Protein AF-A0A075GTZ3-F1 (afdb_monomer)

Sequence (167 aa):
MRELGVEKAAFDEGEAGAVSHEVAVQMARGARYQSDSDVAISITGIAGPGGATAEKEVGRVHVAVVTGDYFLVRRMDFGGNDRLDNKRSFAAFALRLALEALDRVVEVEERASKATISEEEPSSIDTSEFDPSDEEWEGSMSWKGSKKTVAEEISKVDLASLTDWDE

Solvent-accessible surface area (backbone atoms only — not comparable to full-atom values): 9708 Å² total; per-residue (Å²): 88,82,89,31,65,38,60,72,61,54,45,68,56,76,93,37,28,75,56,28,62,65,39,12,44,36,38,6,48,22,47,18,67,76,64,74,43,70,62,21,73,25,77,26,56,28,41,39,95,59,82,53,52,101,88,43,50,45,25,30,34,18,33,11,32,30,42,82,48,34,38,38,30,39,56,49,75,67,45,101,59,53,40,67,56,30,49,52,50,51,52,54,49,44,55,53,51,43,52,52,51,50,53,54,49,52,57,47,53,62,49,48,79,74,44,93,78,84,90,79,90,71,77,74,80,76,64,86,84,58,66,88,84,55,53,66,52,72,51,72,45,62,80,79,77,80,72,76,49,72,67,65,57,53,75,71,49,64,65,76,79,73,56,88,87,74,135

InterPro domains:
  IPR008136 CinA, C-terminal [PF02464] (4-101)
  IPR036653 CinA-like, C-terminal [G3DSA:3.90.950.20] (1-105)
  IPR036653 CinA-like, C-terminal [SSF142433] (15-102)

pLDDT: mean 80.03, std 18.3, range [35.25, 98.44]

Nearest PDB structures (foldseek):
  6l19-assembly1_B  TM=9.362E-01  e=4.661E-06  Enterobacter asburiae
  5kol-assembly2_D  TM=8.360E-01  e=9.471E-07  Escherichia coli O157:H7
  5v01-assembly1_B  TM=9.256E-01  e=8.472E-06  Klebsiella pneumoniae subsp. pneumoniae MGH 78578
  5kvk-assembly1_A-2  TM=9.157E-01  e=1.540E-05  Klebsiella pneumoniae 700603
  5vu3-assembly2_B  TM=7.912E-01  e=2.245E-06  Enterobacter cloacae subsp. cloacae ATCC 13047

Secondary structure (DSSP, 8-state):
-TTTT--SHHHHSTT-TTSSHHHHHHHHHHHHHHHT-SEEEEEEE--SSS---SSS-TTEEEEEEEETTEEEEEEEE--S--HHHHHHHHHHHHHHHHHHHHHHHHHHHHHHTTS--------S---TTS-TT-SEEEEE---------HHHHHTTS-GGGG-----

Organism: NCBI:txid1457976

Mean predicted aligned error: 11.44 Å

Foldseek 3Di:
DPQQPQDPVCQVPDPPHCAFQSNQASNQNSVCVVVVDQKGKGKDAALDPDDADPVHHHLWMKMKMDGAQKIKIFIDRPPDDHSVVSVVVRVVVRVVRNVVRVVVVVVVVVVPVVDDDDDDDDADDPCVPDDRVDGMDMDTHDDDPPPPDPVNVVVPPPVVVVDPPDD

Structure (mmCIF, N/CA/C/O backbone):
data_AF-A0A075GTZ3-F1
#
_entry.id   AF-A0A075GTZ3-F1
#
loop_
_atom_site.group_PDB
_atom_site.id
_atom_site.type_symbol
_atom_site.label_atom_id
_atom_site.label_alt_id
_atom_site.label_comp_id
_atom_site.label_asym_id
_atom_site.label_entity_id
_atom_site.label_seq_id
_atom_site.pdbx_PDB_ins_code
_atom_site.Cartn_x
_atom_site.Cartn_y
_atom_site.Cartn_z
_atom_site.occupancy
_atom_site.B_iso_or_equiv
_atom_site.auth_seq_id
_atom_site.auth_comp_id
_atom_site.auth_asym_id
_atom_site.auth_atom_id
_atom_site.pdbx_PDB_model_num
ATOM 1 N N . MET A 1 1 ? 2.501 13.934 -0.585 1.00 56.47 1 MET A N 1
ATOM 2 C CA . MET A 1 1 ? 2.683 14.138 0.868 1.00 56.47 1 MET A CA 1
ATOM 3 C C . MET A 1 1 ? 1.463 14.789 1.500 1.00 56.47 1 MET A C 1
ATOM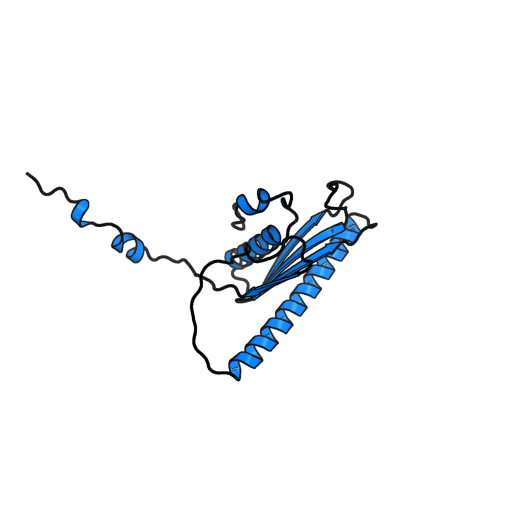 5 O O . MET A 1 1 ? 0.859 14.151 2.340 1.00 56.47 1 MET A O 1
ATOM 9 N N . ARG A 1 2 ? 1.041 15.989 1.067 1.00 70.00 2 ARG A N 1
ATOM 10 C CA . ARG A 1 2 ? -0.027 16.754 1.743 1.00 70.00 2 ARG A CA 1
ATOM 11 C C . ARG A 1 2 ? -1.433 16.133 1.686 1.00 70.00 2 ARG A C 1
ATOM 13 O O . ARG A 1 2 ? -2.132 16.191 2.685 1.00 70.00 2 ARG A O 1
ATOM 20 N N . GLU A 1 3 ? -1.815 15.520 0.562 1.00 86.81 3 GLU A N 1
ATOM 21 C CA . GLU A 1 3 ? -3.185 15.003 0.367 1.00 86.81 3 GLU A CA 1
ATOM 22 C C . GLU A 1 3 ? -3.544 13.846 1.312 1.00 86.81 3 GLU A C 1
ATOM 24 O O . GLU A 1 3 ? -4.630 13.825 1.879 1.00 86.81 3 GLU A O 1
ATOM 29 N N . LEU A 1 4 ? -2.618 12.900 1.505 1.00 90.38 4 LEU A N 1
ATOM 30 C CA . LEU A 1 4 ? -2.819 11.706 2.339 1.00 90.38 4 LEU A CA 1
ATOM 31 C C . LEU A 1 4 ? -2.050 11.771 3.669 1.00 90.38 4 LEU A C 1
ATOM 33 O O . LEU A 1 4 ? -1.981 10.781 4.380 1.00 90.38 4 LEU A O 1
ATOM 37 N N . GLY A 1 5 ? -1.430 12.907 3.998 1.00 88.25 5 GLY A N 1
ATOM 38 C CA . GLY A 1 5 ? -0.706 13.073 5.263 1.00 88.25 5 GLY A CA 1
ATOM 39 C C . GLY A 1 5 ? 0.505 12.152 5.454 1.00 88.25 5 GLY A C 1
ATOM 40 O O . GLY A 1 5 ? 0.874 11.898 6.592 1.00 88.25 5 GLY A O 1
ATOM 41 N N . VAL A 1 6 ? 1.116 11.656 4.370 1.00 90.75 6 VAL A N 1
ATOM 42 C CA . VAL A 1 6 ? 2.347 10.849 4.455 1.00 90.75 6 VAL A CA 1
ATOM 43 C C . VAL A 1 6 ? 3.490 11.746 4.916 1.00 90.75 6 VAL A C 1
ATOM 45 O O . VAL A 1 6 ? 3.762 12.778 4.281 1.00 90.75 6 VAL A O 1
ATOM 48 N N . GLU A 1 7 ? 4.136 11.353 6.006 1.00 88.88 7 GLU A N 1
ATOM 49 C CA . GLU A 1 7 ? 5.237 12.073 6.621 1.00 88.88 7 GLU A CA 1
ATOM 50 C C . GLU A 1 7 ? 6.459 12.074 5.708 1.00 88.88 7 GLU A C 1
ATOM 52 O O . GLU A 1 7 ? 6.701 11.153 4.930 1.00 88.88 7 GLU A O 1
ATOM 57 N N . LYS A 1 8 ? 7.245 13.149 5.775 1.00 86.88 8 LYS A N 1
ATOM 58 C CA . LYS A 1 8 ? 8.445 13.254 4.945 1.00 86.88 8 LYS A CA 1
ATOM 59 C C . LYS A 1 8 ? 9.511 12.233 5.369 1.00 86.88 8 LYS A C 1
ATOM 61 O O . LYS A 1 8 ? 10.189 11.694 4.501 1.00 86.88 8 LYS A O 1
ATOM 66 N N . ALA A 1 9 ? 9.601 11.952 6.671 1.00 85.56 9 ALA A N 1
ATOM 67 C CA . ALA A 1 9 ? 10.542 10.991 7.241 1.00 85.56 9 ALA A CA 1
ATOM 68 C C . ALA A 1 9 ? 10.404 9.593 6.613 1.00 85.56 9 ALA A C 1
ATOM 70 O O . ALA A 1 9 ? 11.419 8.990 6.285 1.00 85.56 9 ALA A O 1
ATOM 71 N N . ALA A 1 10 ? 9.176 9.179 6.276 1.00 83.44 10 ALA A N 1
ATOM 72 C CA . ALA A 1 10 ? 8.883 7.893 5.636 1.00 83.44 10 ALA A CA 1
ATOM 73 C C . ALA A 1 10 ? 9.580 7.667 4.279 1.00 83.44 10 ALA A C 1
ATOM 75 O O . ALA A 1 10 ? 9.631 6.553 3.762 1.00 83.44 10 ALA A O 1
ATOM 76 N N . PHE A 1 11 ? 10.077 8.737 3.649 1.00 83.56 11 PHE A N 1
ATOM 77 C CA . PHE A 1 11 ? 10.856 8.660 2.410 1.00 83.56 11 PHE A CA 1
ATOM 78 C C . PHE A 1 11 ? 12.369 8.726 2.650 1.00 83.56 11 PHE A C 1
ATOM 80 O O . PHE A 1 11 ? 13.130 8.320 1.769 1.00 83.56 11 PHE A O 1
ATOM 87 N N . ASP A 1 12 ? 12.781 9.281 3.792 1.00 73.25 12 ASP A N 1
ATOM 88 C CA . ASP A 1 12 ? 14.164 9.616 4.136 1.00 73.25 12 ASP A CA 1
ATOM 89 C C . ASP A 1 12 ? 14.839 8.494 4.959 1.00 73.25 12 ASP A C 1
ATOM 91 O O . ASP A 1 12 ? 16.070 8.417 4.996 1.00 73.25 12 ASP A O 1
ATOM 95 N N . GLU A 1 13 ? 14.065 7.598 5.580 1.00 58.47 13 GLU A N 1
ATOM 96 C CA . GLU A 1 13 ? 14.585 6.439 6.311 1.00 58.47 13 GLU A CA 1
ATOM 97 C C . GLU A 1 13 ? 15.160 5.379 5.348 1.00 58.47 13 GLU A C 1
ATOM 99 O O . GLU A 1 13 ? 14.443 4.643 4.675 1.00 58.47 13 GLU A O 1
ATOM 104 N N . GLY A 1 14 ? 16.496 5.360 5.245 1.00 54.09 14 GLY A N 1
ATOM 105 C CA . GLY A 1 14 ? 17.327 4.258 4.735 1.00 54.09 14 GLY A CA 1
ATOM 106 C C . GLY A 1 14 ? 16.871 3.600 3.431 1.00 54.09 14 GLY A C 1
ATOM 107 O O . GLY A 1 14 ? 16.253 2.550 3.474 1.00 54.09 14 GLY A O 1
ATOM 108 N N . GLU A 1 15 ? 17.194 4.183 2.271 1.00 55.88 15 GLU A N 1
ATOM 109 C CA . GLU A 1 15 ? 16.969 3.634 0.908 1.00 55.88 15 GLU A CA 1
ATOM 110 C C . GLU A 1 15 ? 15.531 3.153 0.565 1.00 55.88 15 GLU A C 1
ATOM 112 O O . GLU A 1 15 ? 15.233 2.829 -0.591 1.00 55.88 15 GLU A O 1
ATOM 117 N N . ALA A 1 16 ? 14.580 3.185 1.507 1.00 67.81 16 ALA A N 1
ATOM 118 C CA . ALA A 1 16 ? 13.219 2.674 1.382 1.00 67.81 16 ALA A CA 1
ATOM 119 C C . ALA A 1 16 ? 12.378 3.528 0.420 1.00 67.81 16 ALA A C 1
ATOM 121 O O . ALA A 1 16 ? 11.639 2.991 -0.413 1.00 67.81 16 ALA A O 1
ATOM 122 N N . GLY A 1 17 ? 12.577 4.847 0.415 1.00 83.88 17 GLY A N 1
ATOM 123 C CA . GLY A 1 17 ? 11.962 5.758 -0.550 1.00 83.88 17 GLY A CA 1
ATOM 124 C C . GLY A 1 17 ? 10.443 5.572 -0.681 1.00 83.88 17 GLY A C 1
ATOM 125 O O . GLY A 1 17 ? 9.766 5.090 0.215 1.00 83.88 17 GLY A O 1
ATOM 126 N N . ALA A 1 18 ? 9.875 5.935 -1.833 1.00 89.12 18 ALA A N 1
ATOM 127 C CA . ALA A 1 18 ? 8.420 5.882 -2.021 1.00 89.12 18 ALA A CA 1
ATOM 128 C C . ALA A 1 18 ? 7.827 4.460 -2.093 1.00 89.12 18 ALA A C 1
ATOM 130 O O . ALA A 1 18 ? 6.607 4.315 -2.041 1.00 89.12 18 ALA A O 1
ATOM 131 N N . VAL A 1 19 ? 8.655 3.427 -2.276 1.00 92.94 19 VAL A N 1
ATOM 132 C CA . VAL A 1 19 ? 8.233 2.032 -2.483 1.00 92.94 19 VAL A CA 1
ATOM 133 C C . VAL A 1 19 ? 8.668 1.224 -1.263 1.00 92.94 19 VAL A C 1
ATOM 135 O O . VAL A 1 19 ? 9.716 0.578 -1.287 1.00 92.94 19 VAL A O 1
ATOM 138 N N . SER A 1 20 ? 7.875 1.344 -0.197 1.00 93.00 20 SER A N 1
ATOM 139 C CA . SER A 1 20 ? 8.107 0.755 1.124 1.00 93.00 20 SER A CA 1
ATOM 140 C C . SER A 1 20 ? 6.780 0.441 1.827 1.00 93.00 20 SER A C 1
ATOM 142 O O . SER A 1 20 ? 5.725 0.969 1.449 1.00 93.00 20 SER A O 1
ATOM 144 N N . HIS A 1 21 ? 6.823 -0.411 2.857 1.00 93.75 21 HIS A N 1
ATOM 145 C CA . HIS A 1 21 ? 5.651 -0.709 3.685 1.00 93.75 21 HIS A CA 1
ATOM 146 C C . HIS A 1 21 ? 5.159 0.527 4.435 1.00 93.75 21 HIS A C 1
ATOM 148 O O . HIS A 1 21 ? 3.962 0.797 4.428 1.00 93.75 21 HIS A O 1
ATOM 154 N N . GLU A 1 22 ? 6.070 1.314 5.008 1.00 92.19 22 GLU A N 1
ATOM 155 C CA . GLU A 1 22 ? 5.735 2.515 5.776 1.00 92.19 22 GLU A CA 1
ATOM 156 C C . GLU A 1 22 ? 4.927 3.519 4.941 1.00 92.19 22 GLU A C 1
ATOM 158 O O . GLU A 1 22 ? 3.835 3.943 5.335 1.00 92.19 22 GLU A O 1
ATOM 163 N N . VAL A 1 23 ? 5.403 3.832 3.731 1.00 93.75 23 VAL A N 1
ATOM 164 C CA . VAL A 1 23 ? 4.695 4.734 2.816 1.00 93.75 23 VAL A CA 1
ATOM 165 C C . VAL A 1 23 ? 3.337 4.151 2.430 1.00 93.75 23 VAL A C 1
ATOM 167 O O . VAL A 1 23 ? 2.345 4.884 2.409 1.00 93.75 23 VAL A O 1
ATOM 170 N N . ALA A 1 24 ? 3.251 2.843 2.162 1.00 95.75 24 ALA A N 1
ATOM 171 C CA . ALA A 1 24 ? 1.984 2.193 1.840 1.00 95.75 24 ALA A CA 1
ATOM 172 C C . ALA A 1 24 ? 0.970 2.329 2.993 1.00 95.75 24 ALA A C 1
ATOM 174 O O . ALA A 1 24 ? -0.166 2.761 2.764 1.00 95.75 24 ALA A O 1
ATOM 175 N N . VAL A 1 25 ? 1.371 2.034 4.231 1.00 94.81 25 VAL A N 1
ATOM 176 C CA . VAL A 1 25 ? 0.500 2.124 5.414 1.00 94.81 25 VAL A CA 1
ATOM 177 C C . VAL A 1 25 ? 0.026 3.560 5.636 1.00 94.81 25 VAL A C 1
ATOM 179 O O . VAL A 1 25 ? -1.177 3.794 5.774 1.00 94.81 25 VAL A O 1
ATOM 182 N N . GLN A 1 26 ? 0.932 4.541 5.584 1.00 93.81 26 GLN A N 1
ATOM 183 C CA . GLN A 1 26 ? 0.569 5.951 5.746 1.00 93.81 26 GLN A CA 1
ATOM 184 C C . GLN A 1 26 ? -0.373 6.436 4.632 1.00 93.81 26 GLN A C 1
ATOM 186 O O . GLN A 1 26 ? -1.335 7.155 4.910 1.00 93.81 26 GLN A O 1
ATOM 191 N N . MET A 1 27 ? -0.167 5.998 3.383 1.00 95.69 27 MET A N 1
ATOM 192 C CA . MET A 1 27 ? -1.081 6.295 2.273 1.00 95.69 27 MET A CA 1
ATOM 193 C C . MET A 1 27 ? -2.480 5.711 2.500 1.00 95.69 27 MET A C 1
ATOM 195 O O . MET A 1 27 ? -3.466 6.415 2.282 1.00 95.69 27 MET A O 1
ATOM 199 N N . ALA A 1 28 ? -2.581 4.446 2.925 1.00 96.25 28 ALA A N 1
ATOM 200 C CA . ALA A 1 28 ? -3.867 3.789 3.168 1.00 96.25 28 ALA A CA 1
ATOM 201 C C . ALA A 1 28 ? -4.611 4.451 4.335 1.00 96.25 28 ALA A C 1
ATOM 203 O O . ALA A 1 28 ? -5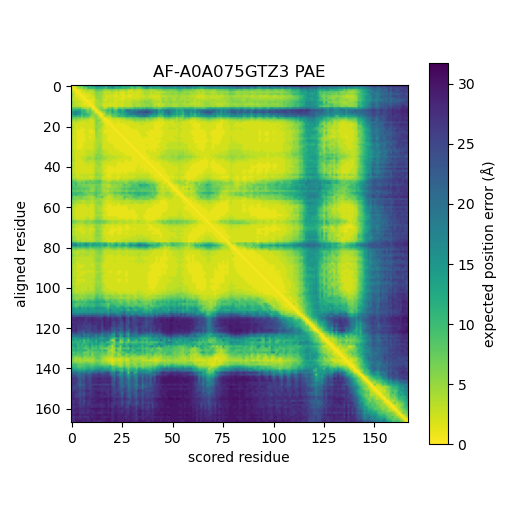.793 4.772 4.215 1.00 96.25 28 ALA A O 1
ATOM 204 N N . ARG A 1 29 ? -3.898 4.759 5.424 1.00 93.62 29 ARG A N 1
ATOM 205 C CA . ARG A 1 29 ? -4.431 5.509 6.568 1.00 93.62 29 ARG A CA 1
ATOM 206 C C . ARG A 1 29 ? -4.973 6.874 6.147 1.00 93.62 29 ARG A C 1
ATOM 208 O O . ARG A 1 29 ? -6.101 7.222 6.493 1.00 93.62 29 ARG A O 1
ATOM 215 N N . GLY A 1 30 ? -4.185 7.638 5.393 1.00 93.88 30 GLY A N 1
ATOM 216 C CA . GLY A 1 30 ? -4.590 8.943 4.881 1.00 93.88 30 GLY A CA 1
ATOM 217 C C . GLY A 1 30 ? -5.815 8.865 3.980 1.00 93.88 30 GLY A C 1
ATOM 218 O O . GLY A 1 30 ? -6.733 9.671 4.112 1.00 93.88 30 GLY A O 1
ATOM 219 N N . ALA A 1 31 ? -5.861 7.863 3.099 1.00 95.56 31 ALA A N 1
ATOM 220 C CA . ALA A 1 31 ? -6.995 7.643 2.209 1.00 95.56 31 ALA A CA 1
ATOM 221 C C . ALA A 1 31 ? -8.266 7.308 2.995 1.00 95.56 31 ALA A C 1
ATOM 223 O O . ALA A 1 31 ? -9.319 7.876 2.706 1.00 95.56 31 ALA A O 1
ATOM 224 N N . ARG A 1 32 ? -8.165 6.457 4.025 1.00 93.81 32 ARG A N 1
ATOM 225 C CA . ARG A 1 32 ? -9.283 6.142 4.922 1.00 93.81 32 ARG A CA 1
ATOM 226 C C . ARG A 1 32 ? -9.819 7.399 5.598 1.00 93.81 32 ARG A C 1
ATOM 228 O O . ARG A 1 32 ? -11.001 7.694 5.485 1.00 93.81 32 ARG A O 1
ATOM 235 N N . TYR A 1 33 ? -8.930 8.174 6.219 1.00 91.00 33 TYR A N 1
ATOM 236 C CA . TYR A 1 33 ? -9.298 9.389 6.947 1.00 91.00 33 TYR A CA 1
ATOM 237 C C . TYR A 1 33 ? -9.957 10.449 6.051 1.00 91.00 33 TYR A C 1
ATOM 239 O O . TYR A 1 33 ? -10.944 11.059 6.442 1.00 91.00 33 TYR A O 1
ATOM 247 N N . GLN A 1 34 ? -9.433 10.664 4.841 1.00 92.31 34 GLN A N 1
ATOM 248 C CA . GLN A 1 34 ? -9.949 11.691 3.928 1.00 92.31 34 GLN A CA 1
ATOM 249 C C . GLN A 1 34 ? -11.262 11.297 3.243 1.00 92.31 34 GLN A C 1
ATOM 251 O O . GLN A 1 34 ? -12.014 12.171 2.815 1.00 92.31 34 GLN A O 1
ATOM 256 N N . SER A 1 35 ? -11.515 9.995 3.089 1.00 93.94 35 SER A N 1
ATOM 257 C CA . SER A 1 35 ? -12.710 9.479 2.412 1.00 93.94 35 SER A CA 1
ATOM 258 C C . SER A 1 35 ? -13.826 9.046 3.359 1.00 93.94 35 SER A C 1
ATOM 260 O O . SER A 1 35 ? -14.915 8.764 2.872 1.00 93.94 35 SER A O 1
ATOM 262 N N . ASP A 1 36 ? -13.559 8.972 4.668 1.00 91.00 36 ASP A N 1
ATOM 263 C CA . ASP A 1 36 ? -14.468 8.415 5.682 1.00 91.00 36 ASP A CA 1
ATOM 264 C C . ASP A 1 36 ? -14.955 6.994 5.328 1.00 91.00 36 ASP A C 1
ATOM 266 O O . ASP A 1 36 ? -16.094 6.613 5.577 1.00 91.00 36 ASP A O 1
ATOM 270 N N . SER A 1 37 ? -14.089 6.215 4.669 1.00 94.25 37 SER A N 1
ATOM 271 C CA . SER A 1 37 ? -14.390 4.835 4.275 1.00 94.25 37 SER A CA 1
ATOM 272 C C . SER A 1 37 ? -14.058 3.858 5.399 1.00 94.25 37 SER A C 1
ATOM 274 O O . SER A 1 37 ? -13.091 4.050 6.135 1.00 94.25 37 SER A O 1
ATOM 276 N N . ASP A 1 38 ? -14.784 2.744 5.480 1.00 93.81 38 ASP A N 1
ATOM 277 C CA . ASP A 1 38 ? -14.467 1.676 6.436 1.00 93.81 38 ASP A CA 1
ATOM 278 C C . ASP A 1 38 ? -13.135 0.994 6.107 1.00 93.81 38 ASP A C 1
ATOM 280 O O . ASP A 1 38 ? -12.331 0.725 7.005 1.00 93.81 38 ASP A O 1
ATOM 284 N N . VAL A 1 39 ? -12.885 0.796 4.808 1.00 95.88 39 VAL A N 1
ATOM 285 C CA . VAL A 1 39 ? -11.710 0.123 4.247 1.00 95.88 39 VAL A CA 1
ATOM 286 C C . VAL A 1 39 ? -10.994 1.052 3.274 1.00 95.88 39 VAL A C 1
ATOM 288 O O . VAL A 1 39 ? -11.619 1.648 2.396 1.00 95.88 39 VAL A O 1
ATOM 291 N N . ALA A 1 40 ? -9.669 1.123 3.372 1.00 97.62 40 ALA A N 1
ATOM 292 C CA . ALA A 1 40 ? -8.824 1.808 2.402 1.00 97.62 40 ALA A CA 1
ATOM 293 C C . ALA A 1 40 ? -7.671 0.917 1.949 1.00 97.62 40 ALA A C 1
ATOM 295 O O . ALA A 1 40 ? -7.064 0.208 2.748 1.00 97.62 40 ALA A O 1
ATOM 296 N N . ILE A 1 41 ? -7.353 0.997 0.658 1.00 98.25 41 ILE A N 1
ATOM 297 C CA . ILE A 1 41 ? -6.271 0.246 0.024 1.00 98.25 41 ILE A CA 1
ATOM 298 C C . ILE A 1 41 ? -5.290 1.246 -0.581 1.00 98.25 41 ILE A C 1
ATOM 300 O O . ILE A 1 41 ? -5.697 2.180 -1.277 1.00 98.25 41 ILE A O 1
ATOM 304 N N . SER A 1 42 ? -3.998 1.034 -0.366 1.00 98.00 42 SER A N 1
ATOM 305 C CA . SER A 1 42 ? -2.932 1.758 -1.052 1.00 98.00 42 SER A CA 1
ATOM 306 C C . SER A 1 42 ? -2.029 0.794 -1.813 1.00 98.00 42 SER A C 1
ATOM 308 O O . SER A 1 42 ? -1.890 -0.377 -1.464 1.00 98.00 42 SER A O 1
ATOM 310 N N . ILE A 1 43 ? -1.423 1.300 -2.885 1.00 98.00 43 ILE A N 1
ATOM 311 C CA . ILE A 1 43 ? -0.472 0.559 -3.710 1.00 98.00 43 ILE A CA 1
ATOM 312 C C . ILE A 1 43 ? 0.685 1.501 -4.030 1.00 98.00 43 ILE A C 1
ATOM 314 O O . ILE A 1 43 ? 0.470 2.561 -4.625 1.00 98.00 43 ILE A O 1
ATOM 318 N N . THR A 1 44 ? 1.907 1.100 -3.694 1.00 95.62 44 THR A N 1
ATOM 319 C CA . THR A 1 44 ? 3.134 1.757 -4.155 1.00 95.62 44 THR A CA 1
ATOM 320 C C . THR A 1 44 ? 4.091 0.724 -4.740 1.00 95.62 44 THR A C 1
ATOM 322 O O . THR A 1 44 ? 4.352 -0.309 -4.135 1.00 95.62 44 THR A O 1
ATOM 325 N N . GLY A 1 45 ? 4.580 0.944 -5.960 1.00 94.38 45 GLY A N 1
ATOM 326 C CA . GLY A 1 45 ? 5.363 -0.066 -6.671 1.00 94.38 45 GLY A CA 1
ATOM 327 C C . GLY A 1 45 ? 5.946 0.404 -7.998 1.00 94.38 45 GLY A C 1
ATOM 328 O O . GLY A 1 45 ? 5.557 1.435 -8.552 1.00 94.38 45 GLY A O 1
ATOM 329 N N . ILE A 1 46 ? 6.873 -0.389 -8.533 1.00 94.94 46 ILE A N 1
ATOM 330 C CA . ILE A 1 46 ? 7.621 -0.118 -9.764 1.00 94.94 46 ILE A CA 1
ATOM 331 C C . ILE A 1 46 ? 7.034 -0.973 -10.889 1.00 94.94 46 ILE A C 1
ATOM 333 O O . ILE A 1 46 ? 7.468 -2.091 -11.139 1.00 94.94 46 ILE A O 1
ATOM 337 N N . ALA A 1 47 ? 6.046 -0.448 -11.616 1.00 93.81 47 ALA A N 1
ATOM 338 C CA . ALA A 1 47 ? 5.417 -1.202 -12.708 1.00 93.81 47 ALA A CA 1
ATOM 339 C C . ALA A 1 47 ? 6.316 -1.373 -13.955 1.00 93.81 47 ALA A C 1
ATOM 341 O O . ALA A 1 47 ? 6.032 -2.227 -14.789 1.00 93.81 47 ALA A O 1
ATOM 342 N N . GLY A 1 48 ? 7.376 -0.571 -14.115 1.00 91.44 48 GLY A N 1
ATOM 343 C CA . GLY A 1 48 ? 8.277 -0.622 -15.274 1.00 91.44 48 GLY A CA 1
ATOM 344 C C . GLY A 1 48 ? 7.846 0.236 -16.478 1.00 91.44 48 GLY A C 1
ATOM 345 O O . GLY A 1 48 ? 6.857 0.977 -16.401 1.00 91.44 48 GLY A O 1
ATOM 346 N N . PRO A 1 49 ? 8.593 0.188 -17.601 1.00 87.81 49 PRO A N 1
ATOM 347 C CA . PRO A 1 49 ? 9.808 -0.615 -17.803 1.00 87.81 49 PRO A CA 1
ATOM 348 C C . PRO A 1 49 ? 11.069 -0.037 -17.128 1.00 87.81 49 PRO A C 1
ATOM 350 O O . PRO A 1 49 ? 12.080 -0.720 -17.059 1.00 87.81 49 PRO A O 1
ATOM 353 N N . GLY A 1 50 ? 11.025 1.205 -16.633 1.00 85.75 50 GLY A N 1
ATOM 354 C CA . GLY A 1 50 ? 12.107 1.826 -15.857 1.00 85.75 50 GLY A CA 1
ATOM 355 C C . GLY A 1 50 ? 11.744 2.026 -14.383 1.00 85.75 50 GLY A C 1
ATOM 356 O O . GLY A 1 50 ? 10.640 1.684 -13.959 1.00 85.75 50 GLY A O 1
ATOM 357 N N . GLY A 1 51 ? 12.659 2.633 -13.624 1.00 82.38 51 GLY A N 1
ATOM 358 C CA . GLY A 1 51 ? 12.458 2.962 -12.207 1.00 82.38 51 GLY A CA 1
ATOM 359 C C . GLY A 1 51 ? 12.950 1.902 -11.222 1.00 82.38 51 GLY A C 1
ATOM 360 O O . GLY A 1 51 ? 12.786 2.101 -10.025 1.00 82.38 51 GLY A O 1
ATOM 361 N N . ALA A 1 52 ? 13.553 0.814 -11.710 1.00 83.62 52 ALA A N 1
ATOM 362 C CA . ALA A 1 52 ? 14.252 -0.138 -10.857 1.00 83.62 52 ALA A CA 1
ATOM 363 C C . ALA A 1 52 ? 15.528 0.471 -10.257 1.00 83.62 52 ALA A C 1
ATOM 365 O O . ALA A 1 52 ? 16.200 1.288 -10.893 1.00 83.62 52 ALA A O 1
ATOM 366 N N . THR A 1 53 ? 15.870 0.031 -9.053 1.00 84.44 53 THR A N 1
ATOM 367 C CA . THR A 1 53 ? 17.152 0.276 -8.386 1.00 84.44 53 THR A CA 1
ATOM 368 C C . THR A 1 53 ? 17.878 -1.054 -8.182 1.00 84.44 53 THR A C 1
ATOM 370 O O . THR A 1 53 ? 17.318 -2.112 -8.459 1.00 84.44 53 THR A O 1
ATOM 373 N N . ALA A 1 54 ? 19.122 -1.014 -7.691 1.00 80.50 54 ALA A N 1
ATOM 374 C CA . ALA A 1 54 ? 19.852 -2.234 -7.332 1.00 80.50 54 ALA A CA 1
ATOM 375 C C . ALA A 1 54 ? 19.103 -3.080 -6.287 1.00 80.50 54 ALA A C 1
ATOM 377 O O . ALA A 1 54 ? 19.227 -4.298 -6.278 1.00 80.50 54 ALA A O 1
ATOM 378 N N . GLU A 1 55 ? 18.302 -2.430 -5.442 1.00 81.00 55 GLU A N 1
ATOM 379 C CA . GLU A 1 55 ? 17.554 -3.087 -4.374 1.00 81.00 55 GLU A CA 1
ATOM 380 C C . GLU A 1 55 ? 16.102 -3.404 -4.748 1.00 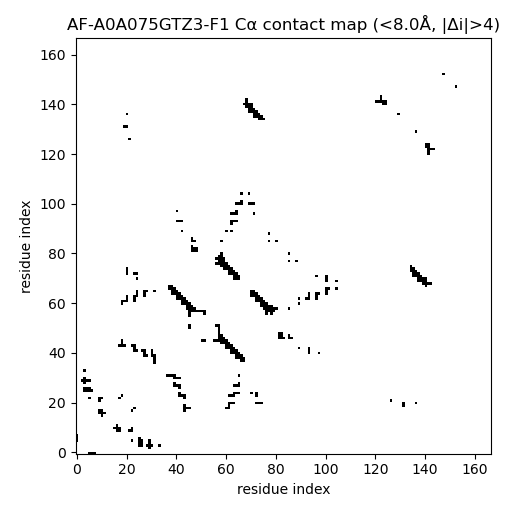81.00 55 GLU A C 1
ATOM 382 O O . GLU A 1 55 ? 15.505 -4.293 -4.143 1.00 81.00 55 GLU A O 1
ATOM 387 N N . LYS A 1 56 ? 15.503 -2.682 -5.710 1.00 85.06 56 LYS A N 1
ATOM 388 C CA . LYS A 1 56 ? 14.071 -2.763 -6.054 1.00 85.06 56 LYS A CA 1
ATOM 389 C C . LYS A 1 56 ? 13.874 -2.942 -7.546 1.00 85.06 56 LYS A C 1
ATOM 391 O O . LYS A 1 56 ? 14.039 -2.007 -8.326 1.00 85.06 56 LYS A O 1
ATOM 396 N N . GLU A 1 57 ? 13.464 -4.135 -7.937 1.00 90.06 57 GLU A N 1
ATOM 397 C CA . GLU A 1 57 ? 13.293 -4.485 -9.341 1.00 90.06 57 GLU A CA 1
ATOM 398 C C . GLU A 1 57 ? 11.947 -4.009 -9.914 1.00 90.06 57 GLU A C 1
ATOM 400 O O . GLU A 1 57 ? 10.995 -3.682 -9.197 1.00 90.06 57 GLU A O 1
ATOM 405 N N . VAL A 1 58 ? 11.849 -3.991 -11.248 1.00 93.31 58 VAL A N 1
ATOM 406 C CA . VAL A 1 58 ? 10.556 -3.840 -11.925 1.00 93.31 58 VAL A CA 1
ATOM 407 C C . VAL A 1 58 ? 9.658 -5.018 -11.542 1.00 93.31 58 VAL A C 1
ATOM 409 O O . VAL A 1 58 ? 10.046 -6.175 -11.667 1.00 93.31 58 VAL A O 1
ATOM 412 N N . GLY A 1 59 ? 8.435 -4.713 -11.119 1.00 93.94 59 GLY A N 1
ATOM 413 C CA . GLY A 1 59 ? 7.475 -5.683 -10.603 1.00 93.94 59 GLY A CA 1
ATOM 414 C C . GLY A 1 59 ? 7.367 -5.686 -9.078 1.00 93.94 59 GLY A C 1
ATOM 415 O O . GLY A 1 59 ? 6.452 -6.333 -8.572 1.00 93.94 59 GLY A O 1
ATOM 416 N N . ARG A 1 60 ? 8.221 -4.946 -8.353 1.00 95.12 60 ARG A N 1
ATOM 417 C CA . ARG A 1 60 ? 8.070 -4.751 -6.904 1.00 95.12 60 ARG A CA 1
ATOM 418 C C . ARG A 1 60 ? 6.856 -3.897 -6.576 1.00 95.12 60 ARG A C 1
ATOM 420 O O . ARG A 1 60 ? 6.685 -2.814 -7.144 1.00 95.12 60 ARG A O 1
ATOM 427 N N . VAL A 1 61 ? 6.059 -4.338 -5.610 1.00 96.56 61 VAL A N 1
ATOM 428 C CA . VAL A 1 61 ? 4.918 -3.594 -5.077 1.00 96.56 61 VAL A CA 1
ATOM 429 C C . VAL A 1 61 ? 4.753 -3.826 -3.579 1.00 96.56 61 VAL A C 1
ATOM 431 O O . VAL A 1 61 ? 4.940 -4.935 -3.093 1.00 96.56 61 VAL A O 1
ATOM 434 N N . HIS A 1 62 ? 4.366 -2.774 -2.866 1.00 97.38 62 HIS A N 1
ATOM 435 C CA . HIS A 1 62 ? 3.850 -2.815 -1.506 1.00 97.38 62 HIS A CA 1
ATOM 436 C C . HIS A 1 62 ? 2.378 -2.411 -1.553 1.00 97.38 62 HIS A C 1
ATOM 438 O O . HIS A 1 62 ? 2.019 -1.389 -2.151 1.00 97.38 62 HIS A O 1
ATOM 444 N N . VAL A 1 63 ? 1.524 -3.224 -0.945 1.00 98.44 63 VAL A N 1
ATOM 445 C CA . VAL A 1 63 ? 0.093 -2.953 -0.813 1.00 98.44 63 VAL A CA 1
ATOM 446 C C . VAL A 1 63 ? -0.236 -2.916 0.662 1.00 98.44 63 VAL A C 1
ATOM 448 O O . VAL A 1 63 ? 0.082 -3.874 1.357 1.00 98.44 63 VAL A O 1
ATOM 451 N N . ALA A 1 64 ? -0.897 -1.853 1.115 1.00 98.00 64 ALA A N 1
ATOM 452 C CA . ALA A 1 64 ? -1.466 -1.788 2.455 1.00 98.00 64 ALA A CA 1
ATOM 453 C C . ALA A 1 64 ? -2.992 -1.725 2.397 1.00 98.00 64 ALA A C 1
ATOM 455 O O . ALA A 1 64 ? -3.570 -1.065 1.530 1.00 98.00 64 ALA A O 1
ATOM 456 N N . VAL A 1 65 ? -3.629 -2.385 3.353 1.00 98.12 65 VAL A N 1
ATOM 457 C CA . VAL A 1 65 ? -5.061 -2.332 3.620 1.00 98.12 65 VAL A CA 1
ATOM 458 C C . VAL A 1 65 ? -5.241 -1.875 5.056 1.00 98.12 65 VAL A C 1
ATOM 460 O O . VAL A 1 65 ? -4.612 -2.417 5.960 1.00 98.12 65 VAL A O 1
ATOM 463 N N . VAL A 1 66 ? -6.099 -0.882 5.258 1.00 96.44 66 VAL A N 1
ATOM 464 C CA . VAL A 1 66 ? -6.514 -0.409 6.582 1.00 96.44 66 VAL A CA 1
ATOM 465 C C . VAL A 1 66 ? -8.021 -0.584 6.682 1.00 96.44 66 VAL A C 1
ATOM 467 O O . VAL A 1 66 ? -8.750 -0.093 5.819 1.00 96.44 66 VAL A O 1
ATOM 470 N N . THR A 1 67 ? -8.481 -1.280 7.717 1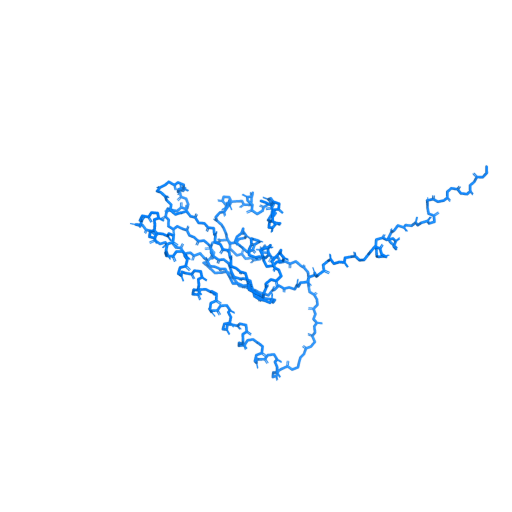.00 94.12 67 THR A N 1
ATOM 471 C CA . THR A 1 67 ? -9.898 -1.548 7.983 1.00 94.12 67 THR A CA 1
ATOM 472 C C . THR A 1 67 ? -10.159 -1.489 9.483 1.00 94.12 67 THR A C 1
ATOM 474 O O . THR A 1 67 ? -9.508 -2.190 10.252 1.00 94.12 67 THR A O 1
ATOM 477 N N . GLY A 1 68 ? -11.087 -0.628 9.908 1.00 87.44 68 GLY A N 1
ATOM 478 C CA . GLY A 1 68 ? -11.293 -0.341 11.332 1.00 87.44 68 GLY A CA 1
ATOM 479 C C . GLY A 1 68 ? -9.977 0.022 12.029 1.00 87.44 68 GLY A C 1
ATOM 480 O O . GLY A 1 68 ? -9.226 0.872 11.543 1.00 87.44 68 GLY A O 1
ATOM 481 N N . ASP A 1 69 ? -9.687 -0.677 13.122 1.00 87.50 69 ASP A N 1
ATOM 482 C CA . ASP A 1 69 ? -8.472 -0.529 13.926 1.00 87.50 69 ASP A CA 1
ATOM 483 C C . ASP A 1 69 ? -7.395 -1.532 13.510 1.00 87.50 69 ASP A C 1
ATOM 485 O O . ASP A 1 69 ? -6.552 -1.891 14.317 1.00 87.50 69 ASP A O 1
ATOM 489 N N . TYR A 1 70 ? -7.420 -2.047 12.284 1.00 91.81 70 TYR A N 1
ATOM 490 C CA . TYR A 1 70 ? -6.476 -3.051 11.805 1.00 91.81 70 TYR A CA 1
ATOM 491 C C . TYR A 1 70 ? -5.816 -2.610 10.505 1.00 91.81 70 TYR A C 1
ATOM 493 O O . TYR A 1 70 ? -6.425 -1.948 9.655 1.00 91.81 70 TYR A O 1
ATOM 501 N N . PHE A 1 71 ? -4.561 -3.011 10.333 1.00 95.31 71 PHE A N 1
ATOM 502 C CA . PHE A 1 71 ? -3.862 -2.880 9.072 1.00 95.31 71 PHE A CA 1
ATOM 503 C C . PHE A 1 71 ? -3.077 -4.129 8.717 1.00 95.31 71 PHE A C 1
ATOM 505 O O . PHE A 1 71 ? -2.563 -4.844 9.575 1.00 95.31 71 PHE A O 1
ATOM 512 N N . LEU A 1 72 ? -2.948 -4.326 7.412 1.00 96.19 72 LEU A N 1
ATOM 513 C CA . LEU A 1 72 ? -2.179 -5.393 6.805 1.00 96.19 72 LEU A CA 1
ATOM 514 C C . LEU A 1 72 ? -1.452 -4.827 5.596 1.00 96.19 72 LEU A C 1
ATOM 516 O O . LEU A 1 72 ? -2.073 -4.244 4.706 1.00 96.19 72 LEU A O 1
ATOM 520 N N . VAL A 1 73 ? -0.140 -4.992 5.547 1.00 97.12 73 VAL A N 1
ATOM 521 C CA . VAL A 1 73 ? 0.686 -4.556 4.427 1.00 97.12 73 VAL A CA 1
ATOM 522 C C . VAL A 1 73 ? 1.602 -5.683 3.995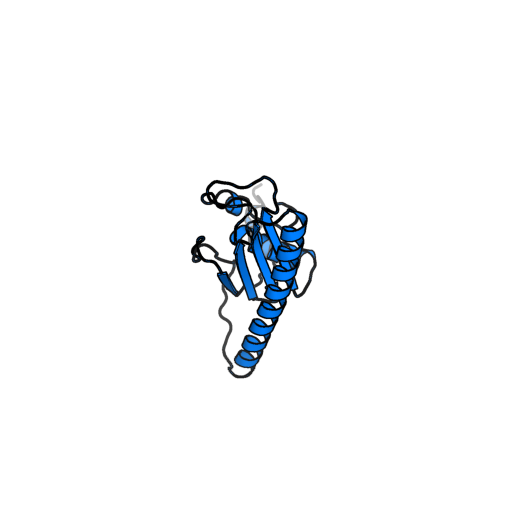 1.00 97.12 73 VAL A C 1
ATOM 524 O O . VAL A 1 73 ? 2.210 -6.352 4.822 1.00 97.12 73 VAL A O 1
ATOM 527 N N . ARG A 1 74 ? 1.715 -5.889 2.683 1.00 97.44 74 ARG A N 1
ATOM 528 C CA . ARG A 1 74 ? 2.630 -6.874 2.108 1.00 97.44 74 ARG A CA 1
ATOM 529 C C . ARG A 1 74 ? 3.417 -6.334 0.932 1.00 97.44 74 ARG A C 1
ATOM 531 O O . ARG A 1 74 ? 2.886 -5.591 0.101 1.00 97.44 74 ARG A O 1
ATOM 538 N N . ARG A 1 75 ? 4.654 -6.809 0.824 1.00 95.81 75 ARG A N 1
ATOM 539 C CA . ARG A 1 75 ? 5.509 -6.706 -0.357 1.00 95.81 75 ARG A CA 1
ATOM 540 C C . ARG A 1 75 ? 5.322 -7.932 -1.248 1.00 95.81 75 ARG A C 1
ATOM 542 O O . ARG A 1 75 ? 5.234 -9.054 -0.762 1.00 95.81 75 ARG A O 1
ATOM 549 N N . MET A 1 76 ? 5.326 -7.726 -2.561 1.00 94.88 76 MET A N 1
ATOM 550 C CA . MET A 1 76 ? 5.434 -8.799 -3.549 1.00 94.88 76 MET A CA 1
ATOM 551 C C . MET A 1 76 ? 6.278 -8.349 -4.744 1.00 94.88 76 MET A C 1
ATOM 553 O O . MET A 1 76 ? 6.205 -7.193 -5.163 1.00 94.88 76 MET A O 1
ATOM 557 N N . ASP A 1 77 ? 7.047 -9.279 -5.309 1.00 94.19 77 ASP A N 1
ATOM 558 C CA . ASP A 1 77 ? 7.862 -9.069 -6.503 1.00 94.19 77 ASP A CA 1
ATOM 559 C C . ASP A 1 77 ? 7.313 -9.922 -7.652 1.00 94.19 77 ASP A C 1
ATOM 561 O O . ASP A 1 77 ? 7.420 -11.146 -7.645 1.00 94.19 77 ASP A O 1
ATOM 565 N N . PHE A 1 78 ? 6.684 -9.280 -8.640 1.00 90.69 78 PHE A N 1
ATOM 566 C CA . PHE A 1 78 ? 6.063 -9.995 -9.760 1.00 90.69 78 PHE A CA 1
ATOM 567 C C . PHE A 1 78 ? 7.048 -10.385 -10.865 1.00 90.69 78 PHE A C 1
ATOM 569 O O . PHE A 1 78 ? 6.801 -11.389 -11.526 1.00 90.69 78 PHE A O 1
ATOM 576 N N . GLY A 1 79 ? 8.144 -9.627 -11.034 1.00 81.69 79 GLY A N 1
ATOM 577 C CA . GLY A 1 79 ? 9.227 -9.867 -12.001 1.00 81.69 79 GLY A CA 1
ATOM 578 C C . GLY A 1 79 ? 8.781 -10.007 -13.467 1.00 81.69 79 GLY A C 1
ATOM 579 O O . GLY A 1 79 ? 7.612 -10.208 -13.762 1.00 81.69 79 GLY A O 1
ATOM 580 N N . GLY A 1 80 ? 9.711 -9.883 -14.421 1.00 74.81 80 GLY A N 1
ATOM 581 C CA . GLY A 1 80 ? 9.580 -10.400 -15.803 1.00 74.81 80 GLY A CA 1
ATOM 582 C C . GLY A 1 80 ? 8.399 -9.946 -16.690 1.00 74.81 80 GLY A C 1
ATOM 583 O O . GLY A 1 80 ? 8.342 -10.348 -17.850 1.00 74.81 80 GLY A O 1
ATOM 584 N N . ASN A 1 81 ? 7.482 -9.123 -16.186 1.00 86.75 81 ASN A N 1
ATOM 585 C CA . ASN A 1 81 ? 6.241 -8.715 -16.837 1.00 86.75 81 ASN A CA 1
ATOM 586 C C . ASN A 1 81 ? 6.361 -7.318 -17.450 1.00 86.75 81 ASN A C 1
ATOM 588 O O . ASN A 1 81 ? 7.184 -6.493 -17.037 1.00 86.75 81 ASN A O 1
ATOM 592 N N . ASP A 1 82 ? 5.475 -7.018 -18.398 1.00 93.50 82 ASP A N 1
ATOM 593 C CA . ASP A 1 82 ? 5.328 -5.659 -18.900 1.00 93.50 82 ASP A CA 1
ATOM 594 C C . ASP A 1 82 ? 4.564 -4.750 -17.913 1.00 93.50 82 ASP A C 1
ATOM 596 O O . ASP A 1 82 ? 3.993 -5.178 -16.905 1.00 93.50 82 ASP A O 1
ATOM 600 N N . ARG A 1 83 ? 4.550 -3.442 -18.203 1.00 95.31 83 ARG A N 1
ATOM 601 C CA . ARG A 1 83 ? 3.917 -2.434 -17.337 1.00 95.31 83 ARG A CA 1
ATOM 602 C C . ARG A 1 83 ? 2.417 -2.666 -17.141 1.00 95.31 83 ARG A C 1
ATOM 604 O O . ARG A 1 83 ? 1.884 -2.301 -16.091 1.00 95.31 83 ARG A O 1
ATOM 611 N N . LEU A 1 84 ? 1.720 -3.181 -18.15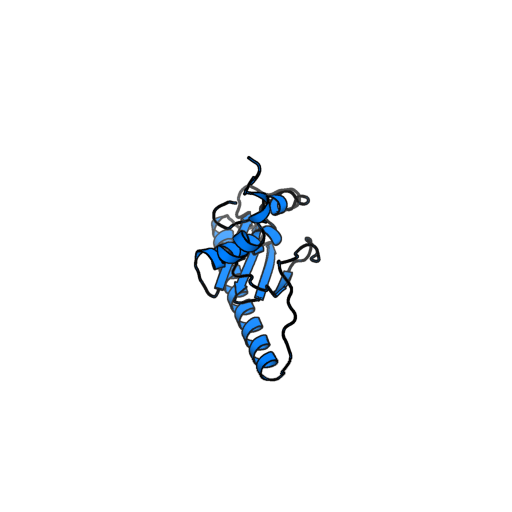0 1.00 96.19 84 LEU A N 1
ATOM 612 C CA . LEU A 1 84 ? 0.281 -3.421 -18.083 1.00 96.19 84 LEU A CA 1
ATOM 613 C C . LEU A 1 84 ? -0.015 -4.650 -17.221 1.00 96.19 84 LEU A C 1
ATOM 615 O O . LEU A 1 84 ? -0.897 -4.589 -16.361 1.00 96.19 84 LEU A O 1
ATOM 619 N N . ASP A 1 85 ? 0.751 -5.718 -17.403 1.00 95.56 85 ASP A N 1
ATOM 620 C CA . ASP A 1 85 ? 0.609 -6.957 -16.646 1.00 95.56 85 ASP A CA 1
ATOM 621 C C . ASP A 1 85 ? 1.008 -6.780 -15.179 1.00 95.56 85 ASP A C 1
ATOM 623 O O . ASP A 1 85 ? 0.294 -7.257 -14.292 1.00 95.56 85 ASP A O 1
ATOM 627 N N . ASN A 1 86 ? 2.038 -5.977 -14.891 1.00 96.00 86 ASN A N 1
ATOM 628 C CA . ASN A 1 86 ? 2.358 -5.572 -13.520 1.00 96.00 86 ASN A CA 1
ATOM 629 C C . ASN A 1 86 ? 1.192 -4.826 -12.868 1.00 96.00 86 ASN A C 1
ATOM 631 O O . ASN A 1 86 ? 0.767 -5.186 -11.777 1.00 96.00 86 ASN A O 1
ATOM 635 N N . LYS A 1 87 ? 0.589 -3.837 -13.542 1.00 96.25 87 LYS A N 1
ATOM 636 C CA . LYS A 1 87 ? -0.562 -3.105 -12.980 1.00 96.25 87 LYS A CA 1
ATOM 637 C C . LYS A 1 87 ? -1.763 -4.006 -12.694 1.00 96.25 87 LYS A C 1
ATOM 639 O O . LYS A 1 87 ? -2.420 -3.827 -11.670 1.00 96.25 87 LYS A O 1
ATOM 644 N N . ARG A 1 88 ? -2.054 -4.961 -13.583 1.00 97.19 88 ARG A N 1
ATOM 645 C CA . ARG A 1 88 ? -3.119 -5.956 -13.374 1.00 97.19 88 ARG A CA 1
ATOM 646 C C . ARG A 1 88 ? -2.818 -6.839 -12.169 1.00 97.19 88 ARG A C 1
ATOM 648 O O . ARG A 1 88 ? -3.697 -7.046 -11.338 1.00 97.19 88 ARG A O 1
ATOM 655 N N . SER A 1 89 ? -1.578 -7.302 -12.064 1.00 97.25 89 SER A N 1
ATOM 656 C CA . SER A 1 89 ? -1.116 -8.144 -10.962 1.00 97.25 89 SER A CA 1
ATOM 657 C C . SER A 1 89 ? -1.172 -7.402 -9.628 1.00 97.25 89 SER A C 1
ATOM 659 O O . SER A 1 89 ? -1.707 -7.937 -8.663 1.00 97.25 89 SER A O 1
ATOM 661 N N . PHE A 1 90 ? -0.740 -6.138 -9.593 1.00 97.69 90 PHE A N 1
ATOM 662 C CA . PHE A 1 90 ? -0.791 -5.294 -8.397 1.00 97.69 90 PHE A CA 1
ATOM 663 C C . PHE A 1 90 ? -2.234 -5.071 -7.937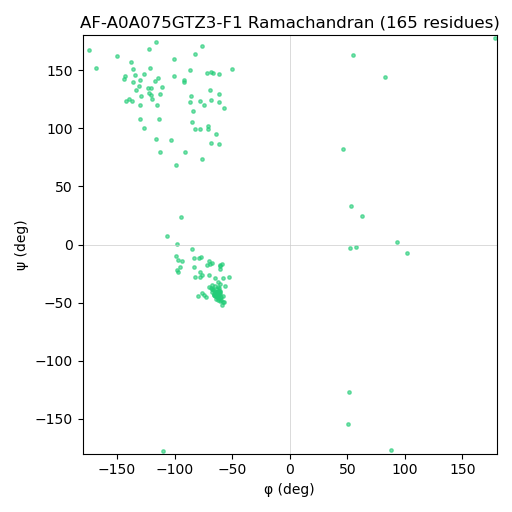 1.00 97.69 90 PHE A C 1
ATOM 665 O O . PHE A 1 90 ? -2.529 -5.209 -6.755 1.00 97.69 90 PHE A O 1
ATOM 672 N N . ALA A 1 91 ? -3.152 -4.777 -8.865 1.00 98.12 91 ALA A N 1
ATOM 673 C CA . ALA A 1 91 ? -4.565 -4.599 -8.540 1.00 98.12 91 ALA A CA 1
ATOM 674 C C . ALA A 1 91 ? -5.207 -5.896 -8.019 1.00 98.12 91 ALA A C 1
ATOM 676 O O . ALA A 1 91 ? -5.917 -5.876 -7.017 1.00 98.12 91 ALA A O 1
ATOM 677 N N . ALA A 1 92 ? -4.936 -7.034 -8.666 1.00 98.00 92 ALA A N 1
ATOM 678 C CA . ALA A 1 92 ? -5.443 -8.332 -8.225 1.00 98.00 92 ALA A CA 1
ATOM 679 C C . ALA A 1 92 ? -4.897 -8.716 -6.842 1.00 98.00 92 ALA A C 1
ATOM 681 O O . ALA A 1 92 ? -5.641 -9.215 -5.999 1.00 98.00 92 ALA A O 1
ATOM 682 N N . PHE A 1 93 ? -3.612 -8.459 -6.601 1.00 98.19 93 PHE A N 1
ATOM 683 C CA . PHE A 1 93 ? -2.977 -8.664 -5.306 1.00 98.19 93 PHE A CA 1
ATOM 684 C C . PHE A 1 93 ? -3.606 -7.790 -4.225 1.00 98.19 93 PHE A C 1
ATOM 686 O O . PHE A 1 93 ? -3.950 -8.294 -3.162 1.00 98.19 93 PHE A O 1
ATOM 693 N N . ALA A 1 94 ? -3.856 -6.519 -4.534 1.00 98.31 94 ALA A N 1
ATOM 694 C CA . ALA A 1 94 ? -4.456 -5.591 -3.595 1.00 98.31 94 ALA A CA 1
ATOM 695 C C . ALA A 1 94 ? -5.876 -5.986 -3.173 1.00 98.31 94 ALA A C 1
ATOM 697 O O . ALA A 1 94 ? -6.212 -5.928 -1.993 1.00 98.31 94 ALA A O 1
ATOM 698 N N . LEU A 1 95 ? -6.692 -6.457 -4.118 1.00 98.25 95 LEU A N 1
ATOM 699 C CA . LEU A 1 95 ? -8.037 -6.949 -3.814 1.00 98.25 95 LEU A CA 1
ATOM 700 C C . LEU A 1 95 ? -8.012 -8.238 -2.983 1.00 98.25 95 LEU A C 1
ATOM 702 O O . LEU A 1 95 ? -8.828 -8.388 -2.080 1.00 98.25 95 LEU A O 1
ATOM 706 N N . ARG A 1 96 ? -7.074 -9.155 -3.252 1.00 98.12 96 ARG A N 1
ATOM 707 C CA . ARG A 1 96 ? -6.897 -10.363 -2.427 1.00 98.12 96 ARG A CA 1
ATOM 708 C C . ARG A 1 96 ? -6.480 -10.013 -1.003 1.00 98.12 96 ARG A C 1
ATOM 710 O O . ARG A 1 96 ? -7.050 -10.561 -0.069 1.00 98.12 96 ARG A O 1
ATOM 717 N N . LEU A 1 97 ? -5.539 -9.081 -0.856 1.00 97.69 97 LEU A N 1
ATOM 718 C CA . LEU A 1 97 ? -5.084 -8.611 0.450 1.00 97.69 97 LEU A CA 1
ATOM 719 C C . LEU A 1 97 ? -6.228 -7.974 1.245 1.00 97.69 97 LEU A C 1
ATOM 721 O O . LEU A 1 97 ? -6.326 -8.173 2.449 1.00 97.69 97 LEU A O 1
ATOM 725 N N . ALA A 1 98 ? -7.116 -7.242 0.568 1.00 97.56 98 ALA A N 1
ATOM 726 C CA . ALA A 1 98 ? -8.265 -6.618 1.210 1.00 97.56 98 ALA A CA 1
ATOM 727 C C . ALA A 1 98 ? -9.287 -7.633 1.727 1.00 97.56 98 ALA A C 1
ATOM 729 O O . ALA A 1 98 ? -9.789 -7.465 2.833 1.00 97.56 98 ALA A O 1
ATOM 730 N N . LEU A 1 99 ? -9.564 -8.690 0.957 1.00 97.31 99 LEU A N 1
ATOM 731 C CA . LEU A 1 99 ? -10.417 -9.787 1.420 1.00 97.31 99 LEU A CA 1
ATOM 732 C C . LEU A 1 99 ? -9.816 -10.458 2.658 1.00 97.31 99 LEU A C 1
ATOM 734 O O . LEU A 1 99 ? -10.506 -10.630 3.653 1.00 97.31 99 LEU A O 1
ATOM 738 N N . GLU A 1 100 ? -8.516 -10.744 2.627 1.00 96.19 100 GLU A N 1
ATOM 739 C CA . GLU A 1 100 ? -7.834 -11.376 3.756 1.00 96.19 100 GLU A CA 1
ATOM 740 C C . GLU A 1 100 ? -7.822 -10.492 5.012 1.00 96.19 100 GLU A C 1
ATOM 742 O O . GLU A 1 100 ? -8.055 -10.981 6.113 1.00 96.19 100 GLU A O 1
ATOM 747 N N . ALA A 1 101 ? -7.598 -9.183 4.861 1.00 94.88 101 ALA A N 1
ATOM 748 C CA . ALA A 1 101 ? -7.657 -8.247 5.980 1.00 94.88 101 ALA A CA 1
ATOM 749 C C . ALA A 1 101 ? -9.056 -8.204 6.617 1.00 94.88 101 ALA A C 1
ATOM 751 O O . ALA A 1 101 ? -9.173 -8.154 7.839 1.00 94.88 101 ALA A O 1
A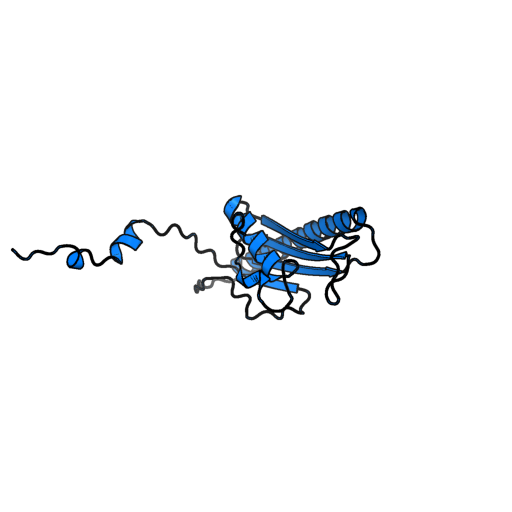TOM 752 N N . LEU A 1 102 ? -10.113 -8.248 5.800 1.00 94.25 102 LEU A N 1
ATOM 753 C CA . LEU A 1 102 ? -11.492 -8.298 6.286 1.00 94.25 102 LEU A CA 1
ATOM 754 C C . LEU A 1 102 ? -11.788 -9.606 7.024 1.00 94.25 102 LEU A C 1
ATOM 756 O O . LEU A 1 102 ? -12.367 -9.561 8.108 1.00 94.25 102 LEU A O 1
ATOM 760 N N . ASP A 1 103 ? -11.344 -10.743 6.487 1.00 93.50 103 ASP A N 1
ATOM 761 C CA . ASP A 1 103 ? -11.497 -12.044 7.144 1.00 93.50 103 ASP A CA 1
ATOM 762 C C . ASP A 1 103 ? -10.804 -12.046 8.521 1.00 93.50 103 ASP A C 1
ATOM 764 O O . ASP A 1 103 ? -11.414 -12.429 9.521 1.00 93.50 103 ASP A O 1
ATOM 768 N N . ARG A 1 104 ? -9.569 -11.520 8.610 1.00 90.88 104 ARG A N 1
ATOM 769 C CA . ARG A 1 104 ? -8.827 -11.402 9.882 1.00 90.88 104 ARG A CA 1
ATOM 770 C C . ARG A 1 104 ? -9.565 -10.529 10.906 1.00 90.88 104 ARG A C 1
ATOM 772 O O . ARG A 1 104 ? -9.605 -10.890 12.082 1.00 90.88 104 ARG A O 1
ATOM 779 N N . VAL A 1 105 ? -10.167 -9.410 10.489 1.00 88.44 105 VAL A N 1
ATOM 780 C CA . VAL A 1 105 ? -10.947 -8.540 11.393 1.00 88.44 105 VAL A CA 1
ATOM 781 C C . VAL A 1 105 ? -12.177 -9.260 11.934 1.00 88.44 105 VAL A C 1
ATOM 783 O O . VAL A 1 105 ? -12.389 -9.258 13.146 1.00 88.44 105 VAL A O 1
ATOM 786 N N . VAL A 1 106 ? -12.944 -9.931 11.071 1.00 86.44 106 VAL A N 1
ATOM 787 C CA . VAL A 1 106 ? -14.142 -10.680 11.489 1.00 86.44 106 VAL A CA 1
ATOM 788 C C . VAL A 1 106 ? -13.777 -11.745 12.525 1.00 86.44 106 VAL A C 1
ATOM 790 O O . VAL A 1 106 ? -14.421 -11.851 13.569 1.00 86.44 106 VAL A O 1
ATOM 793 N N . GLU A 1 107 ? -12.693 -12.489 12.305 1.00 83.44 107 GLU A N 1
ATOM 794 C CA . GLU A 1 107 ? -12.214 -13.492 13.263 1.00 83.44 107 GLU A CA 1
ATOM 795 C C . GLU A 1 107 ? -11.793 -12.893 14.615 1.00 83.44 107 GLU A C 1
ATOM 797 O O . GLU A 1 107 ? -11.894 -13.559 15.652 1.00 83.44 107 GLU A O 1
ATOM 802 N N . VAL A 1 108 ? -11.264 -11.666 14.632 1.00 79.25 108 VAL A N 1
ATOM 803 C CA . VAL A 1 108 ? -10.899 -10.957 15.869 1.00 79.25 108 VAL A CA 1
ATOM 804 C C . VAL A 1 108 ? -12.151 -10.487 16.605 1.00 79.25 108 VAL A C 1
ATOM 806 O O . VAL A 1 108 ? -12.263 -10.731 17.806 1.00 79.25 108 VAL A O 1
ATOM 809 N N . GLU A 1 109 ? -13.124 -9.896 15.912 1.00 78.44 109 GLU A N 1
ATOM 810 C CA . GLU A 1 109 ? -14.396 -9.454 16.501 1.00 78.44 109 GLU A CA 1
ATOM 811 C C . GLU A 1 109 ? -15.199 -10.630 17.086 1.00 78.44 109 GLU A C 1
ATOM 813 O O . GLU A 1 109 ? -15.735 -10.555 18.199 1.00 78.44 109 GLU A O 1
ATOM 818 N N . GLU A 1 110 ? -15.223 -11.773 16.397 1.00 76.31 110 GLU A N 1
ATOM 819 C CA . GLU A 1 110 ? -15.845 -13.004 16.896 1.00 76.31 110 GLU A CA 1
ATOM 820 C C . GLU A 1 110 ? -15.147 -13.579 18.137 1.00 76.31 110 GLU A C 1
ATOM 822 O O . GLU A 1 110 ? -15.781 -14.265 18.948 1.00 76.31 110 GLU A O 1
ATOM 827 N N . ARG A 1 111 ? -13.839 -13.342 18.291 1.00 71.06 111 ARG A N 1
ATOM 828 C CA . ARG A 1 111 ? -13.072 -13.733 19.483 1.00 71.06 111 ARG A CA 1
ATOM 829 C C . ARG A 1 111 ? -13.278 -12.747 20.631 1.00 71.06 111 ARG A C 1
ATOM 831 O O . ARG A 1 111 ? -13.517 -13.186 21.754 1.00 71.06 111 ARG A O 1
ATOM 838 N N . ALA A 1 112 ? -13.245 -11.445 20.354 1.00 68.19 112 ALA A N 1
ATOM 839 C CA . ALA A 1 112 ? -13.447 -10.382 21.338 1.00 68.19 112 ALA A CA 1
ATOM 840 C C . ALA A 1 112 ? -14.871 -10.397 21.917 1.00 68.19 112 ALA A C 1
ATOM 842 O O . ALA A 1 112 ? -15.051 -10.323 23.127 1.00 68.19 112 ALA A O 1
ATOM 843 N N . SER A 1 113 ? -15.895 -10.631 21.091 1.00 65.12 113 SER A N 1
ATOM 844 C CA . SER A 1 113 ? -17.283 -10.805 21.560 1.00 65.12 113 SER A CA 1
ATOM 845 C C . SER A 1 113 ? -17.475 -11.995 22.517 1.00 65.12 113 SER A C 1
ATOM 847 O O . SER A 1 113 ? -18.459 -12.038 23.258 1.00 65.12 113 SER A O 1
ATOM 849 N N . LYS A 1 114 ? -16.532 -12.948 22.547 1.00 64.94 114 LYS A N 1
ATOM 850 C CA . LYS A 1 114 ? -16.517 -14.101 23.466 1.00 64.94 114 LYS A CA 1
ATOM 851 C C . LYS A 1 114 ? -15.637 -13.886 24.703 1.00 64.94 114 LYS A C 1
ATOM 853 O O . LYS A 1 114 ? -15.748 -14.663 25.649 1.00 64.94 114 LYS A O 1
ATOM 858 N N . ALA A 1 115 ? -14.787 -12.862 24.717 1.00 49.22 115 ALA A N 1
ATOM 859 C CA . ALA A 1 115 ? -13.847 -12.572 25.791 1.00 49.22 115 ALA A CA 1
ATOM 860 C C . ALA A 1 115 ? -14.028 -11.125 26.265 1.00 49.22 115 ALA A C 1
ATOM 862 O O . ALA A 1 115 ? -13.531 -10.188 25.652 1.00 49.22 115 ALA A O 1
ATOM 863 N N . THR A 1 116 ? -14.729 -10.927 27.381 1.00 58.50 116 THR A N 1
ATOM 864 C CA . THR A 1 116 ? -14.762 -9.624 28.056 1.00 58.50 116 THR A CA 1
ATOM 865 C C . THR A 1 116 ? -13.346 -9.257 28.489 1.00 58.50 116 THR A C 1
ATOM 867 O O . THR A 1 116 ? -12.786 -10.028 29.262 1.00 58.50 116 THR A O 1
ATOM 870 N N . ILE A 1 117 ? -12.793 -8.114 28.064 1.00 51.81 117 ILE A N 1
ATOM 871 C CA . ILE A 1 117 ? -11.821 -7.319 28.840 1.00 51.81 117 ILE A CA 1
ATOM 872 C C . ILE A 1 117 ? -11.590 -5.926 28.231 1.00 51.81 117 ILE A C 1
ATOM 874 O O . ILE A 1 117 ? -11.759 -5.696 27.039 1.00 51.81 117 ILE A O 1
ATOM 878 N N . SER A 1 118 ? -11.243 -5.045 29.169 1.00 44.78 118 SER A N 1
ATOM 879 C CA . SER A 1 118 ? -10.956 -3.616 29.171 1.00 44.78 118 SER A CA 1
ATOM 880 C C . SER A 1 118 ? -9.961 -3.086 28.142 1.00 44.78 118 SER A C 1
ATOM 882 O O . SER A 1 118 ? -8.975 -3.734 27.803 1.00 44.78 118 SER A O 1
ATOM 884 N N . GLU A 1 119 ? -10.206 -1.828 27.791 1.00 37.81 119 GLU A N 1
ATOM 885 C CA . GLU A 1 119 ? -9.409 -0.952 26.940 1.00 37.81 119 GLU A CA 1
ATOM 886 C C . GLU A 1 119 ? -8.196 -0.395 27.708 1.00 37.81 119 GLU A C 1
ATOM 888 O O . GLU A 1 119 ? -8.345 0.241 28.753 1.00 37.81 119 GLU A O 1
ATOM 893 N N . GLU A 1 120 ? -6.995 -0.620 27.174 1.00 35.25 120 GLU A N 1
ATOM 894 C CA . GLU A 1 120 ? -5.818 0.206 27.449 1.00 35.25 120 GLU A CA 1
ATOM 895 C C . GLU A 1 120 ? -5.460 0.982 26.177 1.00 35.25 120 GLU A C 1
ATOM 897 O O . GLU A 1 120 ? -5.479 0.446 25.070 1.00 35.25 120 GLU A O 1
ATOM 902 N N . GLU A 1 121 ? -5.161 2.265 26.361 1.00 41.84 121 GLU A N 1
ATOM 903 C CA . GLU A 1 121 ? -4.892 3.256 25.318 1.00 41.84 121 GLU A CA 1
ATOM 904 C C . GLU A 1 121 ? -3.417 3.254 24.881 1.00 41.84 121 GLU A C 1
ATOM 906 O O . GLU A 1 121 ? -2.533 3.507 25.705 1.00 41.84 121 GLU A O 1
ATOM 911 N N . PRO A 1 122 ? -3.137 3.140 23.574 1.00 41.72 122 PRO A N 1
ATOM 912 C CA . PRO A 1 122 ? -1.964 3.783 22.985 1.00 41.72 122 PRO A CA 1
ATOM 913 C C . PRO A 1 122 ? -2.346 4.742 21.849 1.00 41.72 122 PRO A C 1
ATOM 915 O O . PRO A 1 122 ? -3.484 4.779 21.394 1.00 41.72 122 PRO A O 1
ATOM 918 N N . SER A 1 123 ? -1.404 5.572 21.394 1.00 38.25 123 SER A N 1
ATOM 919 C CA . SER A 1 123 ? -1.594 6.544 20.310 1.00 38.25 123 SER A CA 1
ATOM 920 C C . SER A 1 123 ? -0.404 6.531 19.354 1.00 38.25 123 SER A C 1
ATOM 922 O O . SER A 1 123 ? 0.722 6.543 19.837 1.00 38.25 123 SER A O 1
ATOM 924 N N . SER A 1 124 ? -0.680 6.640 18.046 1.00 48.06 124 SER A N 1
ATOM 925 C CA . SER A 1 124 ? 0.237 6.544 16.885 1.00 48.06 124 SER A CA 1
ATOM 926 C C . SER A 1 124 ? 0.540 5.112 16.419 1.00 48.06 124 SER A C 1
ATOM 928 O O . SER A 1 124 ? 0.570 4.193 17.227 1.00 48.06 124 SER A O 1
ATOM 930 N N . ILE A 1 125 ? 0.688 4.930 15.097 1.00 55.62 125 ILE A N 1
ATOM 931 C CA . ILE A 1 125 ? 1.185 3.674 14.519 1.00 55.62 125 ILE A CA 1
ATOM 932 C C . ILE A 1 125 ? 2.695 3.767 14.640 1.00 55.62 125 ILE A C 1
ATOM 934 O O . ILE A 1 125 ? 3.327 4.480 13.861 1.00 55.62 125 ILE A O 1
ATOM 938 N N . ASP A 1 126 ? 3.243 3.121 15.655 1.00 66.06 126 ASP A N 1
ATOM 939 C CA . ASP A 1 126 ? 4.682 2.995 15.777 1.00 66.06 126 ASP A CA 1
ATOM 940 C C . ASP A 1 126 ? 5.146 1.903 14.811 1.00 66.06 126 ASP A C 1
ATOM 942 O O . ASP A 1 126 ? 4.971 0.712 15.062 1.00 66.06 126 ASP A O 1
ATOM 946 N N . THR A 1 127 ? 5.657 2.311 13.648 1.00 68.00 127 THR A N 1
ATOM 947 C CA . THR A 1 127 ? 6.235 1.372 12.684 1.00 68.00 127 THR A CA 1
ATOM 948 C C . THR A 1 127 ? 7.701 1.053 12.979 1.00 68.00 127 THR A C 1
ATOM 950 O O . THR A 1 127 ? 8.272 0.215 12.288 1.00 68.00 127 THR A O 1
ATOM 953 N N . SER A 1 128 ? 8.320 1.691 13.983 1.00 68.56 128 SER A N 1
ATOM 954 C CA . SER A 1 128 ? 9.754 1.535 14.275 1.00 68.56 128 SER A CA 1
ATOM 955 C C . SER A 1 128 ? 10.119 0.156 14.829 1.00 68.56 128 SER A C 1
ATOM 957 O O . SER A 1 128 ? 11.284 -0.238 14.791 1.00 68.56 128 SER A O 1
ATOM 959 N N . GLU A 1 129 ? 9.121 -0.595 15.302 1.00 74.44 129 GLU A N 1
ATOM 960 C CA . GLU A 1 129 ? 9.288 -1.963 15.791 1.00 74.44 129 GLU A CA 1
ATOM 961 C C . GLU A 1 129 ? 9.288 -3.020 14.671 1.00 74.44 129 GLU A C 1
ATOM 963 O O . GLU A 1 129 ? 9.649 -4.169 14.927 1.00 74.44 129 GLU A O 1
ATOM 968 N N . PHE A 1 130 ? 8.905 -2.662 13.438 1.00 76.31 130 PHE A N 1
ATOM 969 C CA . PHE A 1 130 ? 8.847 -3.606 12.319 1.00 76.31 130 PHE A CA 1
ATOM 970 C C . PHE A 1 130 ? 10.150 -3.628 11.518 1.00 76.31 130 PHE A C 1
ATOM 972 O O . PHE A 1 130 ? 10.729 -2.584 11.218 1.00 76.31 130 PHE A O 1
ATOM 979 N N . ASP A 1 131 ? 10.585 -4.821 11.106 1.00 79.44 131 ASP A N 1
ATOM 980 C CA . ASP A 1 131 ? 11.743 -4.978 10.227 1.00 79.44 131 ASP A CA 1
ATOM 981 C C . ASP A 1 131 ? 11.368 -4.572 8.782 1.00 79.44 131 ASP A C 1
ATOM 983 O O . ASP A 1 131 ? 10.484 -5.189 8.177 1.00 79.44 131 ASP A O 1
ATOM 987 N N . PRO A 1 132 ? 12.025 -3.564 8.173 1.00 74.38 132 PRO A N 1
ATOM 988 C CA . PRO A 1 132 ? 11.769 -3.141 6.789 1.00 74.38 132 PRO A CA 1
ATOM 989 C C . PRO A 1 132 ? 12.017 -4.212 5.724 1.00 74.38 132 PRO A C 1
ATOM 991 O O . PRO A 1 132 ? 11.566 -4.066 4.584 1.00 74.38 132 PRO A O 1
ATOM 994 N N . SER A 1 133 ? 12.761 -5.267 6.057 1.00 76.75 133 SER A N 1
ATOM 995 C CA . SER A 1 133 ? 13.041 -6.374 5.146 1.00 76.75 133 SER A CA 1
ATOM 996 C C . SER A 1 133 ? 11.922 -7.418 5.093 1.00 76.75 133 SER A C 1
ATOM 998 O O . SER A 1 133 ? 11.836 -8.143 4.087 1.00 76.75 133 SER A O 1
ATOM 1000 N N . ASP A 1 134 ? 11.047 -7.440 6.105 1.00 84.25 134 ASP A N 1
ATOM 1001 C CA . ASP A 1 134 ? 9.936 -8.381 6.211 1.00 84.25 134 ASP A CA 1
ATOM 1002 C C . ASP A 1 134 ? 8.958 -8.239 5.045 1.00 84.25 134 ASP A C 1
ATOM 1004 O O . ASP A 1 134 ? 8.718 -7.166 4.486 1.00 84.25 134 ASP A O 1
ATOM 1008 N N . GLU A 1 135 ? 8.368 -9.361 4.646 1.00 88.31 135 GLU A N 1
ATOM 1009 C CA . GLU A 1 135 ? 7.421 -9.371 3.532 1.00 88.31 135 GLU A CA 1
ATOM 1010 C C . GLU A 1 135 ? 6.046 -8.857 3.939 1.00 88.31 135 GLU A C 1
ATOM 1012 O O . GLU A 1 135 ? 5.346 -8.287 3.105 1.00 88.31 135 GLU A O 1
ATOM 1017 N N . GLU A 1 136 ? 5.675 -9.000 5.208 1.00 93.44 136 GLU A N 1
ATOM 1018 C CA . GLU A 1 136 ? 4.368 -8.652 5.755 1.00 93.44 136 GLU A CA 1
ATOM 1019 C C . GLU A 1 136 ? 4.537 -7.874 7.057 1.00 93.44 136 GLU A C 1
ATOM 1021 O O . GLU A 1 136 ? 5.273 -8.314 7.934 1.00 93.44 136 GLU A O 1
ATOM 1026 N N . TRP A 1 137 ? 3.805 -6.767 7.198 1.00 91.25 137 TRP A N 1
ATOM 1027 C CA . TRP A 1 137 ? 3.514 -6.184 8.505 1.00 91.25 137 TRP A CA 1
ATOM 1028 C C . TRP A 1 137 ? 2.011 -6.227 8.743 1.00 91.25 137 TRP A C 1
ATOM 1030 O O . TRP A 1 137 ? 1.212 -5.949 7.843 1.00 91.25 137 TRP A O 1
ATOM 1040 N N . GLU A 1 138 ? 1.629 -6.519 9.974 1.00 91.38 138 GLU A N 1
ATOM 1041 C CA . GLU A 1 138 ? 0.259 -6.378 10.435 1.00 91.38 138 GLU A CA 1
ATOM 1042 C C . GLU A 1 138 ? 0.231 -5.768 11.828 1.00 91.38 138 GLU A C 1
ATOM 1044 O O . GLU A 1 138 ? 1.197 -5.860 12.586 1.00 91.38 138 GLU A O 1
ATOM 1049 N N . GLY A 1 139 ? -0.892 -5.160 12.181 1.00 86.75 139 GLY A N 1
ATOM 1050 C CA . GLY A 1 139 ? -1.067 -4.619 13.516 1.00 86.75 139 GLY A CA 1
ATOM 1051 C C . GLY A 1 139 ? -2.407 -3.937 13.698 1.00 86.75 139 GLY A C 1
ATOM 1052 O O . GLY A 1 139 ? -3.213 -3.829 12.771 1.00 86.75 139 GLY A O 1
ATOM 1053 N N . SER A 1 140 ? -2.636 -3.464 14.920 1.00 81.75 140 SER A N 1
ATOM 1054 C CA . SER A 1 140 ? -3.808 -2.666 15.251 1.00 81.75 140 SER A CA 1
ATOM 1055 C C . SER A 1 140 ? -3.465 -1.173 15.300 1.00 81.75 140 SER A C 1
ATOM 1057 O O . SER A 1 140 ? -2.361 -0.790 15.682 1.00 81.75 140 SER A O 1
ATOM 1059 N N . MET A 1 141 ? -4.401 -0.326 14.877 1.00 69.19 141 MET A N 1
ATOM 1060 C CA . MET A 1 141 ? -4.327 1.129 14.905 1.00 69.19 141 MET A CA 1
ATOM 1061 C C . MET A 1 141 ? -5.404 1.668 15.846 1.00 69.19 141 MET A C 1
ATOM 1063 O O . MET A 1 141 ? -6.586 1.508 15.570 1.00 69.19 141 MET A O 1
ATOM 1067 N N . SER A 1 142 ? -5.025 2.392 16.894 1.00 62.06 142 SER A N 1
ATOM 1068 C CA . SER A 1 142 ? -5.981 3.173 17.682 1.00 62.06 142 SER A CA 1
ATOM 1069 C C . SER A 1 142 ? -6.175 4.564 17.060 1.00 62.06 142 SER A C 1
ATOM 1071 O O . SER A 1 142 ? -5.231 5.343 16.852 1.00 62.06 142 SER A O 1
ATOM 1073 N N . TRP A 1 143 ? -7.417 4.912 16.722 1.00 53.53 143 TRP A N 1
ATOM 1074 C CA . TRP A 1 143 ? -7.731 6.200 16.100 1.00 53.53 143 TRP A CA 1
ATOM 1075 C C . TRP A 1 143 ? -7.917 7.287 17.156 1.00 53.53 143 TRP A C 1
ATOM 1077 O O . TRP A 1 143 ? -8.987 7.426 17.742 1.00 53.53 143 TRP A O 1
ATOM 1087 N N . LYS A 1 144 ? -6.937 8.185 17.311 1.00 44.06 144 LYS A N 1
ATOM 1088 C CA . LYS A 1 144 ? -7.269 9.533 17.796 1.00 44.06 144 LYS A CA 1
ATOM 1089 C C . LYS A 1 144 ? -8.005 10.271 16.686 1.00 44.06 144 LYS A C 1
ATOM 1091 O O . LYS A 1 144 ? -7.385 10.845 15.792 1.00 44.06 144 LYS A O 1
ATOM 1096 N N . GLY A 1 145 ? -9.330 10.310 16.779 1.00 40.06 145 GLY A N 1
ATOM 1097 C CA . GLY A 1 145 ? -10.119 11.364 16.154 1.00 40.06 145 GLY A CA 1
ATOM 1098 C C . GLY A 1 145 ? -9.706 12.702 16.763 1.00 40.06 145 GLY A C 1
ATOM 1099 O O . GLY A 1 145 ? -10.290 13.152 17.742 1.00 40.06 145 GLY A O 1
ATOM 1100 N N . SER A 1 146 ? -8.668 13.350 16.232 1.00 38.84 146 SER A N 1
ATOM 1101 C CA . SER A 1 146 ? -8.269 14.675 16.698 1.00 38.84 146 SER A CA 1
ATOM 1102 C C . SER A 1 146 ? -9.226 15.734 16.150 1.00 38.84 146 SER A C 1
ATOM 1104 O O . SER A 1 146 ? -8.872 16.531 15.285 1.00 38.84 146 SER A O 1
ATOM 1106 N N . LYS A 1 147 ? -10.438 15.795 16.697 1.00 39.75 147 LYS A N 1
ATOM 1107 C CA . LYS A 1 147 ? -11.067 17.091 16.943 1.00 39.75 147 LYS A CA 1
ATOM 1108 C C . LYS A 1 147 ? -10.667 17.494 18.354 1.00 39.75 147 LYS A C 1
ATOM 1110 O O . LYS A 1 147 ? -11.448 17.335 19.282 1.00 39.75 147 LYS A O 1
ATOM 1115 N N . LYS A 1 148 ? -9.439 18.008 18.513 1.00 41.34 148 LYS A N 1
ATOM 1116 C CA . LYS A 1 148 ? -9.153 18.841 19.687 1.00 41.34 148 LYS A CA 1
ATOM 1117 C C . LYS A 1 148 ? -10.164 19.972 19.643 1.00 41.34 148 LYS A C 1
ATOM 1119 O O . LYS A 1 148 ? -10.235 20.701 18.651 1.00 41.34 148 LYS A O 1
ATOM 1124 N N . THR A 1 149 ? -11.021 20.047 20.645 1.00 51.53 149 THR A N 1
ATOM 1125 C CA . THR A 1 149 ? -12.000 21.129 20.687 1.00 51.53 149 THR A CA 1
ATOM 1126 C C . THR A 1 149 ? -11.258 22.418 21.022 1.00 51.53 149 THR A C 1
ATOM 1128 O O . THR A 1 149 ? -10.276 22.401 21.760 1.00 51.53 149 THR A O 1
ATOM 1131 N N . VAL A 1 150 ? -11.718 23.555 20.496 1.00 53.75 150 VAL A N 1
ATOM 1132 C CA . VAL A 1 150 ? -11.130 24.878 20.790 1.00 53.75 150 VAL A CA 1
ATOM 1133 C C . VAL A 1 150 ? -11.028 25.121 22.310 1.00 53.75 150 VAL A C 1
ATOM 1135 O O . VAL A 1 150 ? -10.114 25.790 22.779 1.00 53.75 150 VAL A O 1
ATOM 1138 N N . ALA A 1 151 ? -11.914 24.502 23.097 1.00 56.31 151 ALA A N 1
ATOM 1139 C CA . ALA A 1 151 ? -11.887 24.543 24.555 1.00 56.31 151 ALA A CA 1
ATOM 1140 C C . ALA A 1 151 ? -10.616 23.924 25.179 1.00 56.31 151 ALA A C 1
ATOM 1142 O O . ALA A 1 151 ? -10.111 24.455 26.165 1.00 56.31 151 ALA A O 1
ATOM 1143 N N . GLU A 1 152 ? -10.068 22.850 24.603 1.00 52.59 152 GLU A N 1
ATOM 1144 C CA . GLU A 1 152 ? -8.860 22.173 25.110 1.00 52.59 152 GLU A CA 1
ATOM 1145 C C . GLU A 1 152 ? -7.560 22.909 24.750 1.00 52.59 152 GLU A C 1
ATOM 1147 O O . GLU A 1 152 ? -6.539 22.742 25.423 1.00 52.59 152 GLU A O 1
ATOM 1152 N N . GLU A 1 153 ? -7.572 23.728 23.694 1.00 52.81 153 GLU A N 1
ATOM 1153 C CA . GLU A 1 153 ? -6.458 24.633 23.390 1.00 52.81 153 GLU A CA 1
ATOM 1154 C C . GLU A 1 153 ? -6.464 25.845 24.321 1.00 52.81 153 GLU A C 1
ATOM 1156 O O . GLU A 1 153 ? -5.417 26.212 24.853 1.00 52.81 153 GLU A O 1
ATOM 1161 N N . ILE A 1 154 ? -7.643 26.415 24.593 1.00 55.50 154 ILE A N 1
ATOM 1162 C CA . ILE A 1 154 ? -7.783 27.571 25.486 1.00 55.50 154 ILE A CA 1
ATOM 1163 C C . ILE A 1 154 ? -7.392 27.214 26.925 1.00 55.50 154 ILE A C 1
ATOM 1165 O O . ILE A 1 154 ? -6.760 28.026 27.589 1.00 55.50 154 ILE A O 1
ATOM 1169 N N . SER A 1 155 ? -7.670 25.996 27.402 1.00 55.88 155 SER A N 1
ATOM 1170 C CA . SER A 1 155 ? -7.281 25.584 28.761 1.00 55.88 155 SER A CA 1
ATOM 1171 C C . SER A 1 155 ? -5.767 25.449 28.971 1.00 55.88 155 SER A C 1
ATOM 1173 O O . SER A 1 155 ? -5.323 25.356 30.112 1.00 55.88 155 SER A O 1
ATOM 1175 N N . LYS A 1 156 ? -4.970 25.385 27.894 1.00 55.22 156 LYS A N 1
ATOM 1176 C CA . LYS A 1 156 ? -3.497 25.356 27.961 1.00 55.22 156 LYS A CA 1
ATOM 1177 C C . LYS A 1 156 ? -2.862 26.734 27.839 1.00 55.22 156 LYS A C 1
ATOM 1179 O O . LYS A 1 156 ? -1.674 26.873 28.120 1.00 55.22 156 LYS A O 1
ATOM 1184 N N . VAL A 1 157 ? -3.630 27.731 27.413 1.00 58.56 157 VAL A N 1
ATOM 1185 C CA . VAL A 1 157 ? -3.196 29.120 27.447 1.00 58.56 157 VAL A CA 1
ATOM 1186 C C . VAL A 1 157 ? -3.487 29.629 28.849 1.00 58.56 157 VAL A C 1
ATOM 1188 O O . VAL A 1 157 ? -4.641 29.703 29.264 1.00 58.56 157 VAL A O 1
ATOM 1191 N N . ASP A 1 158 ? -2.438 29.971 29.590 1.00 60.47 158 ASP A N 1
ATOM 1192 C CA . ASP A 1 158 ? -2.599 30.692 30.845 1.00 60.47 158 ASP A CA 1
ATOM 1193 C C . ASP A 1 158 ? -3.092 32.112 30.535 1.00 60.47 158 ASP A C 1
ATOM 1195 O O . ASP A 1 158 ? -2.310 33.043 30.341 1.00 60.47 158 ASP A O 1
ATOM 1199 N N . LEU A 1 159 ? -4.412 32.267 30.429 1.00 63.00 159 LEU A N 1
ATOM 1200 C CA . LEU A 1 159 ? -5.068 33.544 30.150 1.00 63.00 159 LEU A CA 1
ATOM 1201 C C . LEU A 1 159 ? -4.772 34.590 31.235 1.00 63.00 159 LEU A C 1
ATOM 1203 O O . LEU A 1 159 ? -4.868 35.786 30.960 1.00 63.00 159 LEU A O 1
ATOM 1207 N N . ALA A 1 160 ?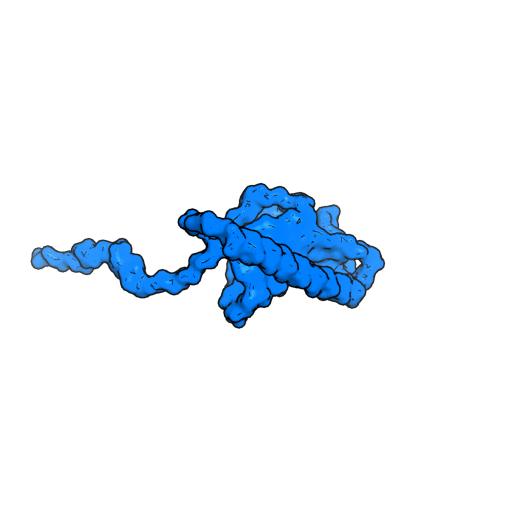 -4.375 34.164 32.442 1.00 61.44 160 ALA A N 1
ATOM 1208 C CA . ALA A 1 160 ? -3.978 35.077 33.508 1.00 61.44 160 ALA A CA 1
ATOM 1209 C C . ALA A 1 160 ? -2.640 35.771 33.203 1.00 61.44 160 ALA A C 1
ATOM 1211 O O . ALA A 1 160 ? -2.440 36.901 33.633 1.00 61.44 160 ALA A O 1
ATOM 1212 N N . SER A 1 161 ? -1.767 35.149 32.401 1.00 59.91 161 SER A N 1
ATOM 1213 C CA . SER A 1 161 ? -0.487 35.739 31.971 1.00 59.91 161 SER A CA 1
ATOM 1214 C C . SER A 1 161 ? -0.612 36.759 30.830 1.00 59.91 161 SER A C 1
ATOM 1216 O O . SER A 1 161 ? 0.342 37.467 30.529 1.00 59.91 161 SER A O 1
ATOM 1218 N N . LEU A 1 162 ? -1.780 36.836 30.183 1.00 57.56 162 LEU A N 1
ATOM 1219 C CA . LEU A 1 162 ? -2.049 37.703 29.026 1.00 57.56 162 LEU A CA 1
ATOM 1220 C C . LEU A 1 162 ? -2.750 39.014 29.393 1.00 57.56 162 LEU A C 1
ATOM 1222 O O . LEU A 1 162 ? -3.049 39.815 28.507 1.00 57.56 162 LEU A O 1
ATOM 1226 N N . THR A 1 163 ? -3.025 39.232 30.678 1.00 59.22 163 THR A N 1
ATOM 1227 C CA . THR A 1 163 ? -3.630 40.477 31.148 1.00 59.22 163 THR A CA 1
ATOM 1228 C C . THR A 1 163 ? -2.640 41.188 32.061 1.00 59.22 163 THR A C 1
ATOM 1230 O O . THR A 1 163 ? -2.613 40.936 33.263 1.00 59.22 163 THR A O 1
ATOM 1233 N N . ASP A 1 164 ? -1.818 42.060 31.471 1.00 54.19 164 ASP A N 1
ATOM 1234 C CA . ASP A 1 164 ? -1.025 43.050 32.203 1.00 54.19 164 ASP A CA 1
ATOM 1235 C C . ASP A 1 164 ? -1.996 44.017 32.897 1.00 54.19 164 ASP A C 1
ATOM 1237 O O . ASP A 1 164 ? -2.517 44.956 32.292 1.00 54.19 164 ASP A O 1
ATOM 1241 N N . TRP A 1 165 ? -2.295 43.740 34.164 1.00 64.44 165 TRP A N 1
ATOM 1242 C CA . TRP A 1 165 ? -2.970 44.665 35.070 1.00 64.44 165 TRP A CA 1
ATOM 1243 C C . TRP A 1 165 ? -1.925 45.349 35.947 1.00 64.44 165 TRP A C 1
ATOM 1245 O O . TRP A 1 165 ? -1.884 45.102 37.146 1.00 64.44 165 TRP A O 1
ATOM 1255 N N . ASP A 1 166 ? -1.093 46.199 35.356 1.00 53.69 166 ASP A N 1
ATOM 1256 C CA . ASP A 1 166 ? -0.319 47.183 36.110 1.00 53.69 166 ASP A CA 1
ATOM 1257 C C . ASP A 1 166 ? -0.504 48.560 35.444 1.00 53.69 166 ASP A C 1
ATOM 1259 O O . ASP A 1 166 ? -0.250 48.728 34.249 1.00 53.69 166 ASP A O 1
ATOM 1263 N N . GLU A 1 167 ? -1.049 49.497 36.231 1.00 48.06 167 GLU A N 1
ATOM 1264 C CA . GLU A 1 167 ? -1.237 50.934 35.946 1.00 48.06 167 GLU A CA 1
ATOM 1265 C C . GLU A 1 167 ? 0.080 51.693 35.719 1.00 48.06 167 GLU A C 1
ATOM 1267 O O . GLU A 1 167 ? 1.081 51.403 36.417 1.00 48.06 167 GLU A O 1
#

Radius of gyration: 20.59 Å; Cα contacts (8 Å, |Δi|>4): 235; chains: 1; bounding box: 37×65×55 Å